Protein AF-A0A0N0PFU9-F1 (afdb_monomer_lite)

pLDDT: mean 84.18, std 17.74, range [24.88, 98.06]

Structure (mmCIF, N/CA/C/O backbone):
data_AF-A0A0N0PFU9-F1
#
_entry.id   AF-A0A0N0PFU9-F1
#
loop_
_atom_site.group_PDB
_atom_site.id
_atom_site.type_symbol
_atom_site.label_atom_id
_atom_site.label_alt_id
_atom_site.label_comp_id
_atom_site.label_asym_id
_atom_site.label_entity_id
_atom_site.label_seq_id
_atom_site.pdbx_PDB_ins_code
_atom_site.Cartn_x
_atom_site.Cartn_y
_atom_site.Cartn_z
_atom_site.occupancy
_atom_site.B_iso_or_equiv
_atom_site.auth_seq_id
_atom_site.auth_comp_id
_atom_site.auth_asym_id
_atom_site.auth_atom_id
_atom_site.pdbx_PDB_model_num
ATOM 1 N N . MET A 1 1 ? 21.823 -6.861 -12.339 1.00 48.03 1 MET A N 1
ATOM 2 C CA . MET A 1 1 ? 20.363 -6.671 -12.446 1.00 48.03 1 MET A CA 1
ATOM 3 C C . MET A 1 1 ? 19.992 -5.607 -11.435 1.00 48.03 1 MET A C 1
ATOM 5 O O . MET A 1 1 ? 20.350 -5.775 -10.276 1.00 48.03 1 MET A O 1
ATOM 9 N N . ALA A 1 2 ? 19.432 -4.480 -11.869 1.00 63.50 2 ALA A N 1
ATOM 10 C CA . ALA A 1 2 ? 19.060 -3.402 -10.959 1.00 63.50 2 ALA A CA 1
ATOM 11 C C . ALA A 1 2 ? 17.600 -3.610 -10.539 1.00 63.50 2 ALA A C 1
ATOM 13 O O . ALA A 1 2 ? 16.697 -3.494 -11.359 1.00 63.50 2 ALA A O 1
ATOM 14 N N . THR A 1 3 ? 17.376 -3.956 -9.276 1.00 76.25 3 THR A N 1
ATOM 15 C CA . THR A 1 3 ? 16.039 -4.047 -8.676 1.00 76.25 3 THR A CA 1
ATOM 16 C C . THR A 1 3 ? 15.774 -2.760 -7.914 1.00 76.25 3 THR A C 1
ATOM 18 O O . THR A 1 3 ? 16.594 -2.369 -7.078 1.00 76.25 3 THR A O 1
ATOM 21 N N . LEU A 1 4 ? 14.653 -2.097 -8.184 1.00 86.12 4 LEU A N 1
ATOM 22 C CA . LEU A 1 4 ? 14.274 -0.871 -7.489 1.00 86.12 4 LEU A CA 1
ATOM 23 C C . LEU A 1 4 ? 12.965 -1.096 -6.746 1.00 86.12 4 LEU A C 1
ATOM 25 O O . LEU A 1 4 ? 11.969 -1.493 -7.343 1.00 86.12 4 LEU A O 1
ATOM 29 N N . PHE A 1 5 ? 12.970 -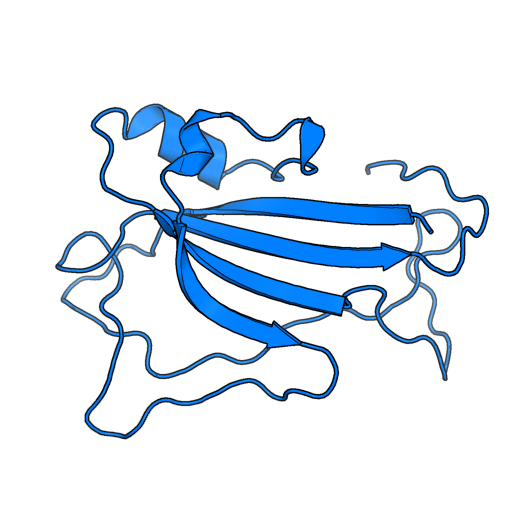0.797 -5.453 1.00 90.06 5 PHE A N 1
ATOM 30 C CA . PHE A 1 5 ? 11.766 -0.777 -4.635 1.00 90.06 5 PHE A CA 1
ATOM 31 C C . PHE A 1 5 ? 11.427 0.665 -4.313 1.00 90.06 5 PHE A C 1
ATOM 33 O O . PHE A 1 5 ? 12.299 1.421 -3.878 1.00 90.06 5 PHE A O 1
ATOM 40 N N . TRP A 1 6 ? 10.174 1.036 -4.523 1.00 93.56 6 TRP A N 1
ATOM 41 C CA . TRP A 1 6 ? 9.617 2.305 -4.081 1.00 93.56 6 TRP A CA 1
ATOM 42 C C . TRP A 1 6 ? 8.477 2.025 -3.113 1.00 93.56 6 TRP A C 1
ATOM 44 O O . TRP A 1 6 ? 7.598 1.214 -3.403 1.00 93.56 6 TRP A O 1
ATOM 54 N N . CYS A 1 7 ? 8.502 2.692 -1.967 1.00 95.81 7 CYS A N 1
ATOM 55 C CA . CYS A 1 7 ? 7.507 2.558 -0.920 1.00 95.81 7 CYS A CA 1
ATOM 56 C C . CYS A 1 7 ? 6.827 3.907 -0.687 1.00 95.81 7 CYS A C 1
ATOM 58 O O . CYS A 1 7 ? 7.510 4.926 -0.577 1.00 95.81 7 CYS A O 1
ATOM 60 N N . LYS A 1 8 ? 5.506 3.924 -0.504 1.00 96.75 8 LYS A N 1
ATOM 61 C CA . LYS A 1 8 ? 4.759 5.127 -0.106 1.00 96.75 8 LYS A CA 1
ATOM 62 C C . LYS A 1 8 ? 3.691 4.804 0.929 1.00 96.75 8 LYS A C 1
ATOM 64 O O . LYS A 1 8 ? 2.995 3.798 0.808 1.00 96.75 8 LYS A O 1
ATOM 69 N N . ILE A 1 9 ? 3.549 5.684 1.919 1.00 97.44 9 ILE A N 1
ATOM 70 C CA . ILE A 1 9 ? 2.459 5.622 2.892 1.00 97.44 9 ILE A CA 1
ATOM 71 C C . ILE A 1 9 ? 1.198 6.243 2.305 1.00 97.44 9 ILE A C 1
ATOM 73 O O . ILE A 1 9 ? 1.229 7.301 1.681 1.00 97.44 9 ILE A O 1
ATOM 77 N N . PHE A 1 10 ? 0.075 5.592 2.566 1.00 97.00 10 PHE A N 1
ATOM 78 C CA . PHE A 1 10 ? -1.261 6.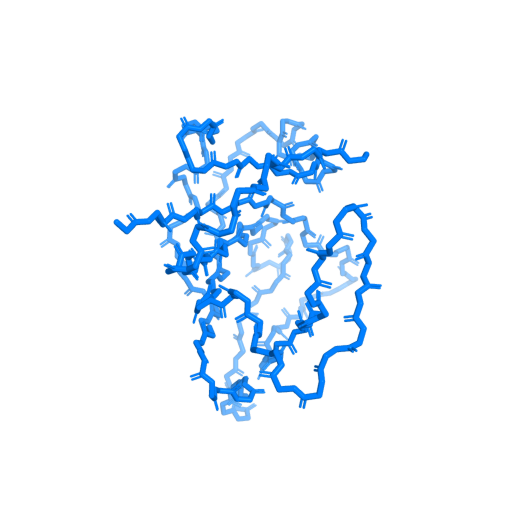071 2.274 1.00 97.00 10 PHE A CA 1
ATOM 79 C C . PHE A 1 10 ? -2.082 6.070 3.555 1.00 97.00 10 PHE A C 1
ATOM 81 O O . PHE A 1 10 ? -2.108 5.089 4.297 1.00 97.00 10 PHE A O 1
ATOM 88 N N . LYS A 1 11 ? -2.782 7.174 3.803 1.00 96.12 11 LYS A N 1
ATOM 89 C CA . LYS A 1 11 ? -3.770 7.255 4.874 1.00 96.12 11 LYS A CA 1
ATOM 90 C C . LYS A 1 11 ? -5.100 6.698 4.376 1.00 96.12 11 LYS A C 1
ATOM 92 O O . LYS A 1 11 ? -5.545 7.032 3.279 1.00 96.12 11 LYS A O 1
ATOM 97 N N . ALA A 1 12 ? -5.749 5.882 5.199 1.00 95.12 12 ALA A N 1
ATOM 98 C CA . ALA A 1 12 ? -7.109 5.436 4.947 1.00 95.12 12 ALA A CA 1
ATOM 99 C C . ALA A 1 12 ? -8.060 6.645 4.836 1.00 95.12 12 ALA A C 1
ATOM 101 O O . ALA A 1 12 ? -7.900 7.618 5.583 1.00 95.12 12 ALA A O 1
ATOM 102 N N . PRO A 1 13 ? -9.079 6.596 3.964 1.00 93.94 13 PRO A N 1
ATOM 103 C CA . PRO A 1 13 ? -10.068 7.660 3.893 1.00 93.94 13 PRO A CA 1
ATOM 104 C C . PRO A 1 13 ? -10.842 7.787 5.211 1.00 93.94 13 PRO A C 1
ATOM 106 O O . PRO A 1 13 ? -11.017 6.822 5.962 1.00 93.94 13 PRO A O 1
ATOM 109 N N . GLU A 1 14 ? -11.358 8.983 5.478 1.00 92.31 14 GLU A N 1
ATOM 110 C CA . GLU A 1 14 ? -12.288 9.185 6.583 1.00 92.31 14 GLU A CA 1
ATOM 111 C C . GLU A 1 14 ? -13.651 8.604 6.216 1.00 92.31 14 GLU A C 1
ATOM 113 O O . GLU A 1 14 ? -14.336 9.079 5.311 1.00 92.31 14 GLU A O 1
ATOM 118 N N . LEU A 1 15 ? -14.040 7.540 6.919 1.00 92.56 15 LEU A N 1
ATOM 119 C CA . LEU A 1 15 ? -15.266 6.809 6.633 1.00 92.56 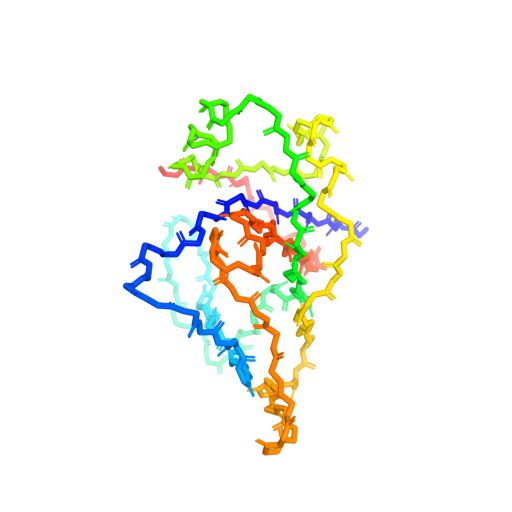15 LEU A CA 1
ATOM 120 C C . LEU A 1 15 ? -16.300 7.018 7.749 1.00 92.56 15 LEU A C 1
ATOM 122 O O . LEU A 1 15 ? -15.989 6.847 8.933 1.00 92.56 15 LEU A O 1
ATOM 126 N N . PRO A 1 16 ? -17.566 7.326 7.404 1.00 92.69 16 PRO A N 1
ATOM 127 C CA . PRO A 1 16 ? -18.605 7.647 8.384 1.00 92.69 16 PRO A CA 1
ATOM 128 C C . PRO A 1 16 ? -19.099 6.427 9.170 1.00 92.69 16 PRO A C 1
ATOM 130 O O . PRO A 1 16 ? -19.884 6.579 10.103 1.00 92.69 16 PRO A O 1
ATOM 133 N N . ARG A 1 17 ? -18.667 5.217 8.797 1.00 94.31 17 ARG A N 1
ATOM 134 C CA . ARG A 1 17 ? -18.946 3.929 9.451 1.00 94.31 17 ARG A CA 1
ATOM 135 C C . ARG A 1 17 ? -17.876 2.909 9.052 1.00 94.31 17 ARG A C 1
ATOM 137 O O . ARG A 1 17 ? -17.043 3.204 8.196 1.00 94.31 17 ARG A O 1
ATOM 144 N N . LYS A 1 18 ? -17.906 1.715 9.646 1.00 95.56 18 LYS A N 1
ATOM 145 C CA . LYS A 1 18 ? -17.018 0.609 9.259 1.00 95.56 18 LYS A CA 1
ATOM 146 C C . LYS A 1 18 ? -17.261 0.220 7.796 1.00 95.56 18 LYS A C 1
ATOM 148 O O . LYS A 1 18 ? -18.409 0.003 7.408 1.00 95.56 18 LYS A O 1
ATOM 153 N N . HIS A 1 19 ? -16.190 0.125 7.018 1.00 96.00 19 HIS A N 1
ATOM 154 C CA . HIS A 1 19 ? -16.195 -0.433 5.666 1.00 96.00 19 HIS A CA 1
ATOM 155 C C . HIS A 1 19 ? -15.132 -1.522 5.574 1.00 96.00 19 HIS A C 1
ATOM 157 O O . HIS A 1 19 ? -14.225 -1.577 6.406 1.00 96.00 19 HIS A O 1
ATOM 163 N N . HIS A 1 20 ? -15.259 -2.368 4.557 1.00 97.06 20 HIS A N 1
ATOM 164 C CA . HIS A 1 20 ? -14.272 -3.384 4.239 1.00 97.06 20 HIS A CA 1
ATOM 165 C C . HIS A 1 20 ? -13.853 -3.247 2.774 1.00 97.06 20 HIS A C 1
ATOM 167 O O . HIS A 1 20 ? -14.698 -2.997 1.913 1.00 97.06 20 HIS A O 1
ATOM 173 N N . MET A 1 21 ? -12.564 -3.415 2.500 1.00 96.12 21 MET A N 1
ATOM 174 C CA . MET A 1 21 ? -12.056 -3.703 1.167 1.00 96.12 21 MET A CA 1
ATOM 175 C C . MET A 1 21 ? -12.506 -5.117 0.787 1.00 96.12 21 MET A C 1
ATOM 177 O O . MET A 1 21 ? -12.319 -6.057 1.558 1.00 96.12 21 MET A O 1
ATOM 181 N N . VAL A 1 22 ? -13.129 -5.248 -0.382 1.00 97.75 22 VAL A N 1
ATOM 182 C CA . VAL A 1 22 ? -13.677 -6.518 -0.902 1.00 97.75 22 VAL A CA 1
ATOM 183 C C . VAL A 1 22 ? -12.906 -7.030 -2.120 1.00 97.75 22 VAL A C 1
ATOM 185 O O . VAL A 1 22 ? -13.253 -8.052 -2.696 1.00 97.75 22 VAL A O 1
ATOM 188 N N . GLY A 1 23 ? -11.871 -6.308 -2.536 1.00 96.69 23 GLY A N 1
ATOM 189 C CA . GLY A 1 23 ? -11.054 -6.627 -3.695 1.00 96.69 23 GLY A CA 1
ATOM 190 C C . GLY A 1 23 ? -10.225 -5.432 -4.143 1.00 96.69 23 GLY A C 1
ATOM 191 O O . GLY A 1 23 ? -10.342 -4.339 -3.581 1.00 96.69 23 GLY A O 1
ATOM 192 N N . TYR A 1 24 ? -9.396 -5.650 -5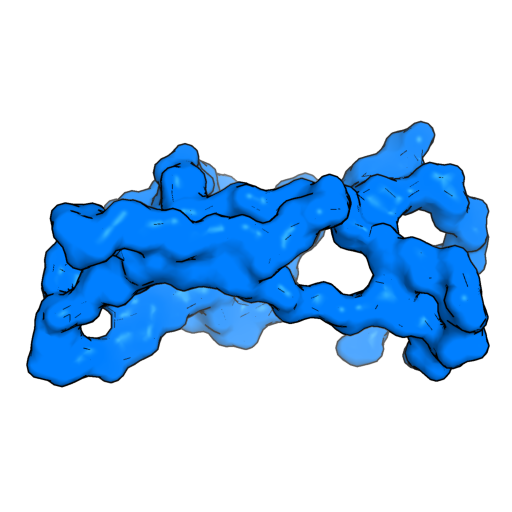.155 1.00 96.62 24 TYR A N 1
ATOM 193 C CA . TYR A 1 24 ? -8.532 -4.643 -5.756 1.00 96.62 24 TYR A CA 1
ATOM 194 C C . TYR A 1 24 ? -8.278 -4.952 -7.231 1.00 96.62 24 TYR A C 1
ATOM 196 O O . TYR A 1 24 ? -8.286 -6.107 -7.653 1.00 96.62 24 TYR A O 1
ATOM 204 N N . GLU A 1 25 ? -7.969 -3.906 -7.992 1.00 95.62 25 GLU A N 1
ATOM 205 C CA . GLU A 1 25 ? -7.463 -3.985 -9.361 1.00 95.62 25 GLU A CA 1
ATOM 206 C C . GLU A 1 25 ? -6.198 -3.117 -9.474 1.00 95.62 25 GLU A C 1
ATOM 208 O O . GLU A 1 25 ? -6.098 -2.081 -8.806 1.00 95.62 25 GLU A O 1
ATOM 213 N N . PRO A 1 26 ? -5.205 -3.519 -10.284 1.00 91.50 26 PRO A N 1
ATOM 214 C CA . PRO A 1 26 ? -3.994 -2.738 -10.486 1.00 91.50 26 PRO A CA 1
ATOM 215 C C . PRO A 1 26 ? -4.274 -1.503 -11.351 1.00 91.50 26 PRO A C 1
ATOM 217 O O . PRO A 1 26 ? -4.901 -1.592 -12.406 1.00 91.50 26 PRO A O 1
ATOM 220 N N . ILE A 1 27 ? -3.713 -0.358 -10.964 1.00 89.25 27 ILE A N 1
ATOM 221 C CA . ILE A 1 27 ? -3.654 0.831 -11.822 1.00 89.25 27 ILE A CA 1
ATOM 222 C C . ILE A 1 27 ? -2.191 1.057 -12.180 1.00 89.25 27 ILE A C 1
ATOM 224 O O . ILE A 1 27 ? -1.389 1.437 -11.330 1.00 89.25 27 ILE A O 1
ATOM 228 N N . ILE A 1 28 ? -1.838 0.790 -13.435 1.00 83.50 28 ILE A N 1
ATOM 229 C CA . ILE A 1 28 ? -0.460 0.873 -13.923 1.00 83.50 28 ILE A CA 1
ATOM 230 C C . ILE A 1 28 ? -0.444 1.736 -15.178 1.00 83.50 28 ILE A C 1
ATOM 232 O O . ILE A 1 28 ? -1.064 1.390 -16.183 1.00 83.50 28 ILE A O 1
ATOM 236 N N . ASP A 1 29 ? 0.300 2.839 -15.136 1.00 72.75 29 ASP A N 1
ATOM 237 C CA . ASP A 1 29 ? 0.667 3.576 -16.342 1.00 72.75 29 ASP A CA 1
ATOM 238 C C . ASP A 1 29 ? 1.942 2.953 -16.918 1.00 72.75 29 ASP A C 1
ATOM 240 O O . ASP A 1 29 ? 3.041 3.148 -16.406 1.00 72.75 29 ASP A O 1
ATOM 244 N N . SER A 1 30 ? 1.785 2.135 -17.956 1.00 65.56 30 SER A N 1
ATOM 245 C CA . SER A 1 30 ? 2.878 1.385 -18.576 1.00 65.56 30 SER A CA 1
ATOM 246 C C . SER A 1 30 ? 3.622 2.173 -19.654 1.00 65.56 30 SER A C 1
ATOM 248 O O . SER A 1 30 ? 4.367 1.578 -20.431 1.00 65.56 30 SER A O 1
ATOM 250 N N . ARG A 1 31 ? 3.393 3.488 -19.778 1.00 68.62 31 ARG A N 1
ATOM 251 C CA . ARG A 1 31 ? 4.057 4.292 -20.806 1.00 68.62 31 ARG A CA 1
ATOM 252 C C . ARG A 1 31 ? 5.548 4.424 -20.479 1.00 68.62 31 ARG A C 1
ATOM 254 O O . ARG A 1 31 ? 5.883 4.995 -19.441 1.00 68.62 31 ARG A O 1
ATOM 261 N N . PRO A 1 32 ? 6.457 3.961 -21.354 1.00 65.25 32 PRO A N 1
ATOM 262 C CA . PRO A 1 32 ? 7.880 4.179 -21.149 1.00 65.25 32 PRO A CA 1
ATOM 263 C C . PRO A 1 32 ? 8.185 5.676 -21.140 1.00 65.25 32 PRO A C 1
ATOM 265 O O . PRO A 1 32 ? 7.597 6.456 -21.894 1.00 65.25 32 PRO A O 1
ATOM 268 N N . ILE A 1 33 ? 9.133 6.079 -20.299 1.00 61.59 33 ILE A N 1
ATOM 269 C CA . ILE A 1 33 ? 9.639 7.449 -20.259 1.00 61.59 33 ILE A CA 1
ATOM 270 C C . ILE A 1 33 ? 10.961 7.487 -21.024 1.00 61.59 33 ILE A C 1
ATOM 272 O O . ILE A 1 33 ? 11.903 6.778 -20.679 1.00 61.59 33 ILE A O 1
ATOM 276 N N . LYS A 1 34 ? 11.052 8.338 -22.050 1.00 64.00 34 LYS A N 1
ATOM 277 C CA . LYS A 1 34 ? 12.318 8.676 -22.720 1.00 64.00 34 LYS A CA 1
ATOM 278 C C . LYS A 1 34 ? 12.555 10.171 -22.606 1.00 64.00 34 LYS A C 1
ATOM 280 O O . LYS A 1 34 ? 11.657 10.962 -22.886 1.00 64.00 34 LYS A O 1
ATOM 285 N N . ASN A 1 35 ? 13.760 10.562 -22.193 1.00 68.50 35 ASN A N 1
ATOM 286 C CA . ASN A 1 35 ? 14.143 11.966 -21.998 1.00 68.50 35 ASN A CA 1
ATOM 287 C C . ASN A 1 35 ? 13.141 12.745 -21.115 1.00 68.50 35 ASN A C 1
ATOM 289 O O . ASN A 1 35 ? 12.743 13.860 -21.452 1.00 68.50 35 ASN A O 1
ATOM 293 N N . GLY A 1 36 ? 12.672 12.127 -20.025 1.00 58.97 36 GLY A N 1
ATOM 294 C CA . GLY A 1 36 ? 11.720 12.738 -19.088 1.00 58.97 36 GLY A CA 1
ATOM 295 C C . GLY A 1 36 ? 10.289 12.905 -19.616 1.00 58.97 36 GLY A C 1
ATOM 296 O O . GLY A 1 36 ? 9.495 13.602 -18.992 1.00 58.97 36 GLY A O 1
ATOM 297 N N . ARG A 1 37 ? 9.932 12.302 -20.761 1.00 62.72 37 ARG A N 1
ATOM 298 C CA . ARG A 1 37 ? 8.576 12.371 -21.332 1.00 62.72 37 ARG A CA 1
ATOM 299 C C . ARG A 1 37 ? 7.987 10.980 -21.594 1.00 62.72 37 ARG A C 1
ATOM 301 O O . ARG A 1 37 ? 8.712 10.121 -22.098 1.00 62.72 37 ARG A O 1
ATOM 308 N N . PRO A 1 38 ? 6.684 10.760 -21.324 1.00 62.78 38 PRO A N 1
ATOM 309 C CA . PRO A 1 38 ? 5.998 9.535 -21.725 1.00 62.78 38 PRO A CA 1
ATOM 310 C C . PRO A 1 38 ? 5.987 9.397 -23.251 1.00 62.78 38 PRO A C 1
ATOM 312 O O . PRO A 1 38 ? 5.587 10.323 -23.960 1.00 62.78 38 PRO A O 1
ATOM 315 N N . VAL A 1 39 ? 6.391 8.238 -23.760 1.00 70.19 39 VAL A N 1
ATOM 316 C CA . VAL A 1 39 ? 6.325 7.885 -25.183 1.00 70.19 39 VAL A CA 1
ATOM 317 C C . VAL A 1 39 ? 5.392 6.700 -25.383 1.00 70.19 39 VAL A C 1
ATOM 319 O O . VAL A 1 39 ? 5.356 5.767 -24.588 1.00 70.19 39 VAL A O 1
ATOM 322 N N . LEU A 1 40 ? 4.619 6.738 -26.467 1.00 69.81 40 LEU A N 1
ATOM 323 C CA . LEU A 1 40 ? 3.817 5.601 -26.904 1.00 69.81 40 LEU A CA 1
ATOM 324 C C . LEU A 1 40 ? 4.708 4.635 -27.685 1.00 69.81 40 LEU A C 1
ATOM 326 O O . LEU A 1 40 ? 5.058 4.897 -28.834 1.00 69.81 40 LEU A O 1
ATOM 330 N N . GLU A 1 41 ? 5.036 3.498 -27.080 1.00 69.25 41 GLU A N 1
ATOM 331 C CA . GLU A 1 41 ? 5.676 2.378 -27.766 1.00 69.25 41 GLU A CA 1
ATOM 332 C C . GLU A 1 41 ? 4.728 1.183 -27.780 1.00 69.25 41 GLU A C 1
ATOM 334 O O . GLU A 1 41 ? 4.287 0.715 -26.733 1.00 69.25 41 GLU A O 1
ATOM 339 N N . LYS A 1 42 ? 4.413 0.677 -28.980 1.00 58.47 42 LYS A N 1
ATOM 340 C CA . LYS A 1 42 ? 3.366 -0.340 -29.191 1.00 58.47 42 LYS A CA 1
ATOM 341 C C . LYS A 1 42 ? 3.612 -1.685 -28.487 1.00 58.47 42 LYS A C 1
ATOM 343 O O . LYS A 1 42 ? 2.674 -2.463 -28.411 1.00 58.47 42 LYS A O 1
ATOM 348 N N . ASN A 1 43 ? 4.813 -1.930 -27.958 1.00 61.84 43 ASN A N 1
ATOM 349 C CA . ASN A 1 43 ? 5.207 -3.176 -27.291 1.00 61.84 43 ASN A CA 1
ATOM 350 C C . ASN A 1 43 ? 5.996 -2.942 -25.986 1.00 61.84 43 ASN A C 1
ATOM 352 O O . ASN A 1 43 ? 6.734 -3.826 -25.555 1.00 61.84 43 ASN A O 1
ATOM 356 N N . SER A 1 44 ? 5.912 -1.754 -25.378 1.00 63.38 44 SER A N 1
ATOM 357 C CA . SER A 1 44 ? 6.583 -1.530 -24.094 1.00 63.38 44 SER A CA 1
ATOM 358 C C . SER A 1 44 ? 5.765 -2.150 -22.962 1.00 63.38 44 SER A C 1
ATOM 360 O O . SER A 1 44 ? 4.573 -1.876 -22.818 1.00 63.38 44 SER A O 1
ATOM 362 N N . LEU A 1 45 ? 6.409 -3.023 -22.187 1.00 67.62 45 LEU A N 1
ATOM 363 C CA . LEU A 1 45 ? 5.865 -3.553 -20.942 1.00 67.62 45 LEU A CA 1
ATOM 364 C C . LEU A 1 45 ? 6.185 -2.580 -19.805 1.00 67.62 45 LEU A C 1
ATOM 366 O O . LEU A 1 45 ? 7.261 -1.981 -19.782 1.00 67.62 45 LEU A O 1
ATOM 370 N N . SER A 1 46 ? 5.255 -2.437 -18.857 1.00 76.00 46 SER A N 1
ATOM 371 C CA . SER A 1 46 ? 5.522 -1.674 -17.635 1.00 76.00 46 SER A CA 1
ATOM 372 C C . SER A 1 46 ? 6.738 -2.261 -16.910 1.00 76.00 46 SER A C 1
ATOM 374 O O . SER A 1 46 ? 6.817 -3.486 -16.798 1.00 76.00 46 SER A O 1
ATOM 376 N N . PRO A 1 47 ? 7.648 -1.433 -16.365 1.00 80.69 47 PRO A N 1
ATOM 377 C CA . PRO A 1 47 ? 8.742 -1.923 -15.529 1.00 80.69 47 PRO A CA 1
ATOM 378 C C . PRO A 1 47 ? 8.256 -2.442 -14.165 1.00 80.69 47 PRO A C 1
ATOM 380 O O . PRO A 1 47 ? 9.044 -3.010 -13.413 1.00 80.69 47 PRO A O 1
ATOM 383 N N . VAL A 1 48 ? 6.980 -2.234 -13.812 1.00 86.50 48 VAL A N 1
ATOM 384 C CA . VAL A 1 48 ? 6.387 -2.727 -12.563 1.00 86.50 48 VAL A CA 1
ATOM 385 C C . VAL A 1 48 ? 6.262 -4.251 -12.613 1.00 86.50 48 VAL A C 1
ATOM 387 O O . VAL A 1 48 ? 5.463 -4.796 -13.374 1.00 86.50 48 VAL A O 1
ATOM 390 N N . HIS A 1 49 ? 7.016 -4.936 -11.756 1.00 89.31 49 HIS A N 1
ATOM 391 C CA . HIS A 1 49 ? 7.045 -6.394 -11.678 1.00 89.31 49 HIS A CA 1
ATOM 392 C C . HIS A 1 49 ? 6.035 -6.941 -10.656 1.00 89.31 49 HIS A C 1
ATOM 394 O O . HIS A 1 49 ? 5.329 -7.916 -10.925 1.00 89.31 49 HIS A O 1
ATOM 400 N N . HIS A 1 50 ? 5.950 -6.333 -9.472 1.00 93.19 50 HIS A N 1
ATOM 401 C CA . HIS A 1 50 ? 4.907 -6.633 -8.489 1.00 93.19 50 HIS A CA 1
ATOM 402 C C . HIS A 1 50 ? 4.629 -5.430 -7.581 1.00 93.19 50 HIS A C 1
ATOM 404 O O . HIS A 1 50 ? 5.449 -4.519 -7.465 1.00 93.19 50 HIS A O 1
ATOM 410 N N . MET A 1 51 ? 3.461 -5.435 -6.945 1.00 95.62 51 MET A N 1
ATOM 411 C CA . MET A 1 51 ? 3.022 -4.438 -5.973 1.00 95.62 51 MET A CA 1
ATOM 412 C C . MET A 1 51 ? 2.438 -5.147 -4.757 1.00 95.62 51 MET A C 1
ATOM 414 O O . MET A 1 51 ? 1.684 -6.105 -4.920 1.00 95.62 51 MET A O 1
ATOM 418 N N . VAL A 1 52 ? 2.735 -4.666 -3.556 1.00 97.88 52 VAL A N 1
ATOM 419 C CA . VAL A 1 52 ? 2.159 -5.196 -2.316 1.00 97.88 52 VAL A CA 1
ATOM 420 C C . VAL A 1 52 ? 1.686 -4.040 -1.447 1.00 97.88 52 VAL A C 1
ATOM 422 O O . VAL A 1 52 ? 2.422 -3.080 -1.225 1.00 97.88 52 VAL A O 1
ATOM 425 N N . LEU A 1 53 ? 0.447 -4.123 -0.970 1.00 98.06 53 LEU A N 1
ATOM 426 C CA . LEU A 1 53 ? -0.114 -3.192 0.001 1.00 98.06 53 LEU A CA 1
ATOM 427 C C . LEU A 1 53 ? -0.082 -3.844 1.381 1.00 98.06 53 LEU A C 1
ATOM 429 O O . LEU A 1 53 ? -0.646 -4.923 1.565 1.00 98.06 53 LEU A O 1
ATOM 433 N N . TYR A 1 54 ? 0.540 -3.171 2.341 1.00 97.88 54 TYR A N 1
ATOM 434 C CA . TYR A 1 54 ? 0.653 -3.620 3.723 1.00 97.88 54 TYR A CA 1
ATOM 435 C C . TYR A 1 54 ? -0.173 -2.739 4.654 1.00 97.88 54 TYR A C 1
ATOM 437 O O . TYR A 1 54 ? -0.158 -1.518 4.514 1.00 97.88 54 TYR A O 1
ATOM 445 N N . GLU A 1 55 ? -0.828 -3.339 5.640 1.00 96.94 55 GLU A N 1
ATOM 446 C CA . GLU A 1 55 ? -1.326 -2.637 6.820 1.00 96.94 55 GLU A CA 1
ATOM 447 C C . GLU A 1 55 ? -0.169 -2.270 7.745 1.00 96.94 55 GLU A C 1
ATOM 449 O O . GLU A 1 55 ? 0.714 -3.089 8.016 1.00 96.94 55 GLU A O 1
ATOM 454 N N . CYS A 1 56 ? -0.207 -1.041 8.252 1.00 95.56 56 CYS A N 1
ATOM 455 C CA . CYS A 1 56 ? 0.669 -0.581 9.318 1.00 95.56 56 CYS A CA 1
ATOM 456 C C . CYS A 1 56 ? -0.010 -0.790 10.672 1.00 95.56 56 CYS A C 1
ATOM 458 O O . CYS A 1 56 ? -1.197 -0.487 10.830 1.00 95.56 56 CYS A O 1
ATOM 460 N N . ALA A 1 57 ? 0.746 -1.301 11.646 1.00 93.25 57 ALA A N 1
ATOM 461 C CA . ALA A 1 57 ? 0.290 -1.350 13.029 1.00 93.25 57 ALA A CA 1
ATOM 462 C C . ALA A 1 57 ? 0.031 0.066 13.582 1.00 93.25 57 ALA A C 1
ATOM 464 O O . ALA A 1 57 ? 0.491 1.062 13.021 1.00 93.25 57 ALA A O 1
ATOM 465 N N . GLU A 1 58 ? -0.721 0.156 14.678 1.00 87.75 58 GLU A N 1
ATOM 466 C CA . GLU A 1 58 ? -0.949 1.436 15.351 1.00 87.75 58 GLU A CA 1
ATOM 467 C C . GLU A 1 58 ? 0.347 1.972 15.968 1.00 87.75 58 GLU A C 1
ATOM 469 O O . GLU A 1 58 ? 1.101 1.236 16.606 1.00 87.75 58 GLU A O 1
ATOM 474 N N . ASP A 1 59 ? 0.563 3.274 15.804 1.00 84.00 59 ASP A N 1
ATOM 475 C CA . ASP A 1 59 ? 1.685 4.021 16.358 1.00 84.00 59 ASP A CA 1
ATOM 476 C C . ASP A 1 59 ? 1.143 5.303 17.016 1.00 84.00 59 ASP A C 1
ATOM 478 O O . ASP A 1 59 ? 0.233 5.930 16.463 1.00 84.00 59 ASP A O 1
ATOM 482 N N . PRO A 1 60 ? 1.631 5.691 18.208 1.00 80.25 60 PRO A N 1
ATOM 483 C CA . PRO A 1 60 ? 1.160 6.890 18.895 1.00 80.25 60 PRO A CA 1
ATOM 484 C C . PRO A 1 60 ? 1.515 8.210 18.186 1.00 80.25 60 PRO A C 1
ATOM 486 O O . PRO A 1 60 ? 0.842 9.213 18.438 1.00 80.25 60 PRO A O 1
ATOM 489 N N . ASP A 1 61 ? 2.531 8.253 17.317 1.00 86.69 61 ASP A N 1
ATOM 490 C CA . ASP A 1 61 ? 2.914 9.456 16.566 1.00 86.69 61 ASP A CA 1
ATOM 491 C C . ASP A 1 61 ? 2.078 9.629 15.290 1.00 86.69 61 ASP A C 1
ATOM 493 O O . ASP A 1 61 ? 2.566 9.593 14.159 1.00 86.69 61 ASP A O 1
ATOM 497 N N . ASP A 1 62 ? 0.781 9.879 15.467 1.00 85.81 62 ASP A N 1
ATOM 498 C CA . ASP A 1 62 ? -0.134 10.144 14.352 1.00 85.81 62 ASP A CA 1
ATOM 499 C C . ASP A 1 62 ? 0.377 11.294 13.450 1.00 85.81 62 ASP A C 1
ATOM 501 O O . ASP A 1 62 ? 0.080 11.318 12.254 1.00 85.81 62 ASP A O 1
ATOM 505 N N . TYR A 1 63 ? 1.145 12.256 13.977 1.00 91.12 63 TYR A N 1
ATOM 506 C CA . TYR A 1 63 ? 1.635 13.399 13.205 1.00 91.12 63 TYR A CA 1
ATOM 507 C C . TYR A 1 63 ? 2.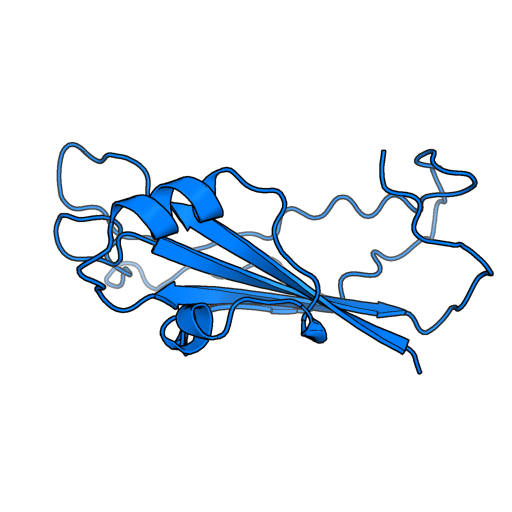624 12.971 12.113 1.00 91.12 63 TYR A C 1
ATOM 509 O O . TYR A 1 63 ? 2.399 13.294 10.942 1.00 91.12 63 TYR A O 1
ATOM 517 N N . ALA A 1 64 ? 3.663 12.204 12.459 1.00 94.00 64 ALA A N 1
ATOM 518 C CA . ALA A 1 64 ? 4.661 11.741 11.494 1.00 94.00 64 ALA A CA 1
ATOM 519 C C . ALA A 1 64 ? 4.031 10.915 10.360 1.00 94.00 64 ALA A C 1
ATOM 521 O O . ALA A 1 64 ? 4.300 11.158 9.180 1.00 94.00 64 ALA A O 1
ATOM 522 N N . TRP A 1 65 ? 3.109 10.008 10.694 1.00 95.12 65 TRP A N 1
ATOM 523 C CA . TRP A 1 65 ? 2.398 9.186 9.710 1.00 95.12 65 TRP A CA 1
ATOM 524 C C . TRP A 1 65 ? 1.516 10.006 8.766 1.00 95.12 65 TRP A C 1
ATOM 526 O O . TRP A 1 65 ? 1.467 9.735 7.561 1.00 95.12 65 TRP A O 1
ATOM 536 N N . ASN A 1 66 ? 0.854 11.050 9.277 1.00 95.19 66 ASN A N 1
ATOM 537 C CA . ASN A 1 66 ? 0.111 11.980 8.431 1.00 95.19 66 ASN A CA 1
ATOM 538 C C . ASN A 1 66 ? 1.041 12.724 7.458 1.00 95.19 66 ASN A C 1
ATOM 540 O O . ASN A 1 66 ? 0.680 12.862 6.289 1.00 95.19 66 ASN A O 1
ATOM 544 N N . GLU A 1 67 ? 2.222 13.165 7.891 1.00 95.88 67 GLU A N 1
ATOM 545 C CA . GLU A 1 67 ? 3.186 13.832 7.006 1.00 95.88 67 GLU A CA 1
ATOM 546 C C . GLU A 1 67 ? 3.759 12.876 5.951 1.00 95.88 67 GLU A C 1
ATOM 548 O O . GLU A 1 67 ? 3.740 13.193 4.760 1.00 95.88 67 GLU A O 1
ATOM 553 N N . TRP A 1 68 ? 4.155 11.658 6.334 1.00 95.62 68 TRP A N 1
ATOM 554 C CA . TRP A 1 68 ? 4.607 10.642 5.377 1.00 95.62 68 TRP A CA 1
ATOM 555 C C . TRP A 1 68 ? 3.540 10.282 4.344 1.00 95.62 68 TRP A C 1
ATOM 557 O O . TRP A 1 68 ? 3.874 10.077 3.177 1.00 95.62 68 TRP A O 1
ATOM 567 N N . SER A 1 69 ? 2.260 10.260 4.734 1.00 95.94 69 SER A N 1
ATOM 568 C CA . SER A 1 69 ? 1.157 9.975 3.806 1.00 95.94 69 SER A CA 1
ATOM 569 C C . SER A 1 69 ? 0.973 11.031 2.708 1.00 95.94 69 SER A C 1
ATOM 571 O O . SER A 1 69 ? 0.394 10.742 1.660 1.00 95.94 69 SER A O 1
ATOM 573 N N . LYS A 1 70 ? 1.468 12.255 2.933 1.00 96.44 70 LYS A N 1
ATOM 574 C CA . LYS A 1 70 ? 1.421 13.358 1.962 1.00 96.44 70 LYS A CA 1
ATOM 575 C C . LYS A 1 70 ? 2.641 13.383 1.039 1.00 96.44 70 LYS A C 1
ATOM 577 O O . LYS A 1 70 ? 2.564 13.990 -0.023 1.00 96.44 70 LYS A O 1
ATOM 582 N N . GLY A 1 71 ? 3.748 12.755 1.438 1.00 93.94 71 GLY A N 1
ATOM 583 C CA . GLY A 1 71 ? 5.005 12.761 0.689 1.00 93.94 71 GLY A CA 1
ATOM 584 C C . GLY A 1 71 ? 5.003 11.858 -0.549 1.00 93.94 71 GLY A C 1
ATOM 585 O O . GLY A 1 71 ? 4.084 11.071 -0.785 1.00 93.94 71 GLY A O 1
ATOM 586 N N . ASP A 1 72 ? 6.078 11.929 -1.332 1.00 92.81 72 ASP A N 1
ATOM 587 C CA . ASP A 1 72 ? 6.247 11.158 -2.577 1.00 92.81 72 ASP A CA 1
ATOM 588 C C . ASP A 1 72 ? 6.752 9.725 -2.365 1.00 92.81 72 ASP A C 1
ATOM 590 O O . ASP A 1 72 ? 6.930 8.977 -3.324 1.00 92.81 72 ASP A O 1
ATOM 594 N N . GLY A 1 73 ? 6.944 9.316 -1.111 1.00 93.56 73 GLY A N 1
ATOM 595 C CA . GLY A 1 73 ? 7.517 8.021 -0.767 1.00 93.56 73 GLY A CA 1
ATOM 596 C C . GLY A 1 73 ? 9.044 8.005 -0.820 1.00 93.56 73 GLY A C 1
ATOM 597 O O . GLY A 1 73 ? 9.702 9.024 -1.022 1.00 93.56 73 GLY A O 1
ATOM 598 N N . TYR A 1 74 ? 9.610 6.822 -0.612 1.00 90.88 74 TYR A N 1
ATOM 599 C CA . TYR A 1 74 ? 11.049 6.594 -0.562 1.00 90.88 74 TYR A CA 1
ATOM 600 C C . TYR A 1 74 ? 11.426 5.373 -1.385 1.00 90.88 74 TYR A C 1
ATOM 602 O O . TYR A 1 74 ? 10.693 4.387 -1.446 1.00 90.88 74 TYR A O 1
ATOM 610 N N . TYR A 1 75 ? 12.620 5.408 -1.967 1.00 89.69 75 TYR A N 1
ATOM 611 C CA . TYR A 1 75 ? 13.241 4.202 -2.496 1.00 89.69 75 TYR A CA 1
ATOM 612 C C . TYR A 1 75 ? 13.820 3.364 -1.355 1.00 89.69 75 TYR A C 1
ATOM 614 O O . TYR A 1 75 ? 14.325 3.926 -0.384 1.00 89.69 75 TYR A O 1
ATOM 622 N N . GLY A 1 76 ? 13.761 2.036 -1.484 1.00 80.94 76 GLY A N 1
ATOM 623 C CA . GLY A 1 76 ? 13.994 1.060 -0.409 1.00 80.94 76 GLY A CA 1
ATOM 624 C C . GLY A 1 76 ? 15.115 1.397 0.588 1.00 80.94 76 GLY A C 1
ATOM 625 O O . GLY A 1 76 ? 14.832 1.453 1.783 1.00 80.94 76 GLY A O 1
ATOM 626 N N . PRO A 1 77 ? 16.355 1.692 0.148 1.00 81.88 77 PRO A N 1
ATOM 627 C CA . PRO A 1 77 ? 17.467 1.993 1.059 1.00 81.88 77 PRO A CA 1
ATOM 628 C C . PRO A 1 77 ? 17.285 3.255 1.914 1.00 81.88 77 PRO A C 1
ATOM 630 O O . PRO A 1 77 ? 17.913 3.378 2.959 1.00 81.88 77 PRO A O 1
ATOM 633 N N . ASN A 1 78 ? 16.443 4.188 1.470 1.00 88.06 78 ASN A N 1
ATOM 634 C CA . ASN A 1 78 ? 16.203 5.477 2.118 1.00 88.06 78 ASN A CA 1
ATOM 635 C C . ASN A 1 78 ? 14.866 5.513 2.875 1.00 88.06 78 ASN A C 1
ATOM 637 O O . ASN A 1 78 ? 14.465 6.576 3.347 1.00 88.06 78 ASN A O 1
ATOM 641 N N . LYS A 1 79 ? 14.146 4.386 2.949 1.00 90.56 79 LYS A N 1
ATOM 642 C CA . LYS A 1 79 ? 12.872 4.298 3.665 1.00 90.56 79 LYS A CA 1
ATOM 643 C C . LYS A 1 79 ? 13.105 4.461 5.178 1.00 90.56 79 LYS A C 1
ATOM 645 O O . LYS A 1 79 ? 13.998 3.793 5.704 1.00 90.56 79 LYS A O 1
ATOM 650 N N . PRO A 1 80 ? 12.297 5.272 5.889 1.00 93.44 80 PRO A N 1
ATOM 651 C CA . PRO A 1 80 ? 12.353 5.354 7.346 1.00 93.44 80 PRO A CA 1
ATOM 652 C C . PRO A 1 80 ? 12.199 3.980 8.007 1.00 93.44 80 PRO A C 1
ATOM 654 O O . PRO A 1 80 ? 11.396 3.146 7.574 1.00 93.44 80 PRO A O 1
ATOM 657 N N . SER A 1 81 ? 12.968 3.747 9.069 1.00 92.75 81 SER A N 1
ATOM 658 C CA . SER A 1 81 ? 12.971 2.478 9.807 1.00 92.75 81 SER A CA 1
ATOM 659 C C . SER A 1 81 ? 11.633 2.185 10.491 1.00 92.75 81 SER A C 1
ATOM 661 O O . SER A 1 81 ? 11.224 1.035 10.612 1.00 92.75 81 SER A O 1
ATOM 663 N N . GLU A 1 82 ? 10.915 3.240 10.853 1.00 94.12 82 GLU A N 1
ATOM 664 C CA . GLU A 1 82 ? 9.607 3.267 11.492 1.00 94.12 82 GLU A CA 1
ATOM 665 C C . GLU A 1 82 ? 8.542 2.601 10.612 1.00 94.12 82 GLU A C 1
ATOM 667 O O . GLU A 1 82 ? 7.606 1.984 11.113 1.00 94.12 82 GLU A O 1
ATOM 672 N N . TRP A 1 83 ? 8.726 2.608 9.285 1.00 94.25 83 TRP A N 1
ATOM 673 C CA . TRP A 1 83 ? 7.812 1.936 8.358 1.00 94.25 83 TRP A CA 1
ATOM 674 C C . TRP A 1 83 ? 7.912 0.405 8.431 1.00 94.25 83 TRP A C 1
ATOM 676 O O . TRP A 1 83 ? 7.163 -0.288 7.746 1.00 94.25 83 TRP A O 1
ATOM 686 N N . ALA A 1 84 ? 8.826 -0.152 9.234 1.00 93.44 84 ALA A N 1
ATOM 687 C CA . ALA A 1 84 ? 8.907 -1.589 9.490 1.00 93.44 84 ALA A CA 1
ATOM 688 C C . ALA A 1 84 ? 7.660 -2.150 10.197 1.00 93.44 84 ALA A C 1
ATOM 690 O O . ALA A 1 84 ? 7.428 -3.355 10.130 1.00 93.44 84 ALA A O 1
ATOM 691 N N . ILE A 1 85 ? 6.831 -1.303 10.823 1.00 95.12 85 ILE A N 1
ATOM 692 C CA . ILE A 1 85 ? 5.552 -1.735 11.410 1.00 95.12 85 ILE A CA 1
ATOM 693 C C . ILE A 1 85 ? 4.478 -2.044 10.354 1.00 95.12 85 ILE A C 1
ATOM 695 O O . ILE A 1 85 ? 3.432 -2.607 10.677 1.00 95.12 85 ILE A O 1
ATOM 699 N N . CYS A 1 86 ? 4.723 -1.675 9.093 1.00 96.19 86 CYS A N 1
ATOM 700 C CA . CYS A 1 86 ? 3.899 -2.057 7.955 1.00 96.19 86 CYS A CA 1
ATOM 701 C C . CYS A 1 86 ? 4.358 -3.422 7.434 1.00 96.19 86 CYS A C 1
ATOM 703 O O . CYS A 1 86 ? 5.203 -3.500 6.542 1.00 96.19 86 CYS A O 1
ATOM 705 N N . ALA A 1 87 ? 3.830 -4.493 8.031 1.00 93.56 87 ALA A N 1
ATOM 706 C CA . ALA A 1 87 ? 4.305 -5.862 7.804 1.00 93.56 87 ALA A CA 1
ATOM 707 C C . ALA A 1 87 ? 3.211 -6.851 7.372 1.00 93.56 87 ALA A C 1
ATOM 709 O O . ALA A 1 87 ? 3.533 -7.952 6.927 1.00 93.56 87 ALA A O 1
ATOM 710 N N . THR A 1 88 ? 1.931 -6.484 7.475 1.00 96.00 88 THR A N 1
ATOM 711 C CA . THR A 1 88 ? 0.812 -7.389 7.168 1.00 96.00 88 THR A CA 1
ATOM 712 C C . THR A 1 88 ? 0.298 -7.129 5.751 1.00 96.00 88 THR A C 1
ATOM 714 O O . THR A 1 88 ? -0.348 -6.104 5.539 1.00 96.00 88 THR A O 1
ATOM 717 N N . PRO A 1 89 ? 0.564 -7.997 4.759 1.00 96.50 89 PRO A N 1
ATOM 718 C CA . PRO A 1 89 ? 0.078 -7.790 3.398 1.00 96.50 89 PRO A CA 1
ATOM 719 C C . PRO A 1 89 ? -1.441 -7.993 3.320 1.00 96.50 89 PRO A C 1
ATOM 721 O O . PRO A 1 89 ? -1.966 -8.986 3.820 1.00 96.50 89 PRO A O 1
ATOM 724 N N . VAL A 1 90 ? -2.136 -7.072 2.651 1.00 96.25 90 VAL A N 1
ATOM 725 C CA . VAL A 1 90 ? -3.598 -7.112 2.435 1.00 96.25 90 VAL A CA 1
ATOM 726 C C . VAL A 1 90 ? -4.005 -7.144 0.966 1.00 96.25 90 VAL A C 1
ATOM 728 O O . VAL A 1 90 ? -5.123 -7.540 0.648 1.00 96.25 90 VAL A O 1
ATOM 731 N N . ALA A 1 91 ? -3.103 -6.767 0.062 1.00 96.81 91 ALA A N 1
ATOM 732 C CA . ALA A 1 91 ? -3.265 -6.953 -1.375 1.00 96.81 91 ALA A CA 1
ATOM 733 C C . ALA A 1 91 ? -1.896 -7.198 -2.012 1.00 96.81 91 ALA A C 1
ATOM 735 O O . ALA A 1 91 ? -0.914 -6.556 -1.633 1.00 96.81 91 ALA A O 1
ATOM 736 N N . ALA A 1 92 ? -1.828 -8.103 -2.986 1.00 96.88 92 ALA A N 1
ATOM 737 C CA . ALA A 1 92 ? -0.594 -8.420 -3.692 1.00 96.88 92 ALA A CA 1
ATOM 738 C C . ALA A 1 92 ? -0.874 -8.632 -5.178 1.00 96.88 92 ALA A C 1
ATOM 740 O O . ALA A 1 92 ? -1.625 -9.514 -5.572 1.00 96.88 92 ALA A O 1
ATOM 741 N N . TRP A 1 93 ? -0.233 -7.839 -6.022 1.00 96.19 93 TRP A N 1
ATOM 742 C CA . TRP A 1 93 ? -0.351 -7.935 -7.466 1.00 96.19 93 TRP A CA 1
ATOM 743 C C . TRP A 1 93 ? 1.001 -8.282 -8.084 1.00 96.19 93 TRP A C 1
ATOM 745 O O . TRP A 1 93 ? 2.034 -7.767 -7.664 1.00 96.19 93 TRP A O 1
ATOM 755 N N . ALA A 1 94 ? 0.998 -9.104 -9.128 1.00 91.88 94 ALA A N 1
ATOM 756 C CA . ALA A 1 94 ? 2.166 -9.374 -9.959 1.00 91.88 94 ALA A CA 1
ATOM 757 C C . ALA A 1 94 ? 1.775 -9.371 -11.440 1.00 91.88 94 ALA A C 1
ATOM 759 O O . ALA A 1 94 ? 0.590 -9.490 -11.775 1.00 91.88 94 ALA A O 1
ATOM 760 N N . MET A 1 95 ? 2.771 -9.254 -12.324 1.00 88.50 95 MET A N 1
ATOM 761 C CA . MET A 1 95 ? 2.567 -9.247 -13.777 1.00 88.50 95 MET A CA 1
ATOM 762 C C . MET A 1 95 ? 1.599 -10.346 -14.240 1.00 88.50 95 MET A C 1
ATOM 764 O O . MET A 1 95 ? 1.729 -11.513 -13.878 1.00 88.50 95 MET A O 1
ATOM 768 N N . GLY A 1 96 ? 0.626 -9.960 -15.069 1.00 86.69 96 GLY A N 1
ATOM 769 C CA . GLY A 1 96 ? -0.398 -10.859 -15.610 1.00 86.69 96 GLY A CA 1
ATOM 770 C C . GLY A 1 96 ? -1.648 -11.018 -14.737 1.00 86.69 96 GLY A C 1
ATOM 771 O O . GLY A 1 96 ? -2.675 -11.463 -15.249 1.00 86.69 96 GLY A O 1
ATOM 772 N N . SER A 1 97 ? -1.614 -10.610 -13.463 1.00 90.75 97 SER A N 1
ATOM 773 C CA . SER A 1 97 ? -2.817 -10.559 -12.627 1.00 90.75 97 SER A CA 1
ATOM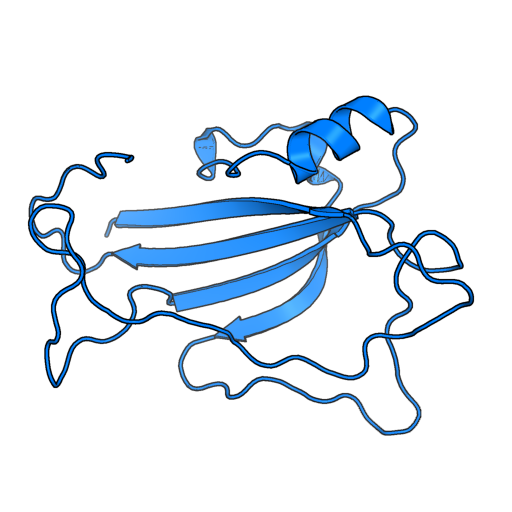 774 C C . SER A 1 97 ? -3.737 -9.409 -13.053 1.00 90.75 97 SER A C 1
ATOM 776 O O . SER A 1 97 ? -3.280 -8.339 -13.458 1.00 90.75 97 SER A O 1
ATOM 778 N N . LYS A 1 98 ? -5.052 -9.614 -12.933 1.00 91.31 98 LYS A N 1
ATOM 779 C CA . LYS A 1 98 ? -6.068 -8.565 -13.128 1.00 91.31 98 LYS A CA 1
ATOM 780 C C . LYS A 1 98 ? -6.491 -7.899 -11.817 1.00 91.31 98 LYS A C 1
ATOM 782 O O . LYS A 1 98 ? -7.324 -7.006 -11.846 1.00 91.31 98 LYS A O 1
ATOM 787 N N . GLY A 1 99 ? -5.913 -8.322 -10.694 1.00 93.81 99 GLY A N 1
ATOM 788 C CA . GLY A 1 99 ? -6.453 -8.050 -9.369 1.00 93.81 99 GLY A CA 1
ATOM 789 C C . GLY A 1 99 ? -7.203 -9.254 -8.810 1.00 93.81 99 GLY A C 1
ATOM 790 O O . GLY A 1 99 ? -7.225 -10.329 -9.415 1.00 93.81 99 GLY A O 1
ATOM 791 N N . GLU A 1 100 ? -7.798 -9.069 -7.642 1.00 95.12 100 GLU A N 1
ATOM 792 C CA . GLU A 1 100 ? -8.475 -10.123 -6.894 1.00 95.12 100 GLU A CA 1
ATOM 793 C C . GLU A 1 100 ? -9.693 -9.546 -6.178 1.00 95.12 100 GLU A C 1
ATOM 795 O O . GLU A 1 100 ? -9.638 -8.452 -5.618 1.00 95.12 100 GLU A O 1
ATOM 800 N N . PHE A 1 101 ? -10.788 -10.303 -6.182 1.00 96.88 101 PHE A N 1
ATOM 801 C CA . PHE A 1 101 ? -11.983 -10.011 -5.401 1.00 96.88 101 PHE A CA 1
ATOM 802 C C . PHE A 1 101 ? -12.185 -11.120 -4.379 1.00 96.88 101 PHE A C 1
ATOM 804 O O . PHE A 1 101 ? -12.084 -12.306 -4.699 1.00 96.88 101 PHE A O 1
ATOM 811 N N . LEU A 1 102 ? -12.457 -10.716 -3.144 1.00 96.69 102 LEU A N 1
ATOM 812 C CA . LEU A 1 102 ? -12.678 -11.617 -2.027 1.00 96.69 102 LEU A CA 1
ATOM 813 C C . LEU A 1 102 ? -14.049 -12.302 -2.163 1.00 96.69 102 LEU A C 1
ATOM 815 O O . LEU A 1 102 ? -14.952 -11.760 -2.810 1.00 96.69 102 LEU A O 1
ATOM 819 N N . PRO A 1 103 ? -14.237 -13.483 -1.547 1.00 97.38 103 PRO A N 1
ATOM 820 C CA . PRO A 1 103 ? -15.551 -14.111 -1.459 1.00 97.38 103 PRO A CA 1
ATOM 821 C C . PRO A 1 103 ? -16.599 -13.164 -0.859 1.00 97.38 103 PRO A C 1
ATOM 823 O O . PRO A 1 103 ? -16.277 -12.324 -0.024 1.00 97.38 103 PRO A O 1
ATOM 826 N N . GLU A 1 104 ? -17.869 -13.345 -1.226 1.00 96.31 104 GLU A N 1
ATOM 827 C CA . GLU A 1 104 ? -18.978 -12.441 -0.865 1.00 96.31 104 GLU A CA 1
ATOM 828 C C . GLU A 1 104 ? -19.113 -12.182 0.648 1.00 96.31 104 GLU A C 1
ATOM 830 O O . GLU A 1 104 ? -19.545 -11.115 1.080 1.00 96.31 104 GLU A O 1
ATOM 835 N N . ASN A 1 105 ? -18.710 -13.150 1.468 1.00 96.75 105 ASN A N 1
ATOM 836 C CA . ASN A 1 105 ? -18.772 -13.094 2.924 1.00 96.75 105 ASN A CA 1
ATOM 837 C C . ASN A 1 105 ? -17.454 -12.657 3.596 1.00 96.75 105 ASN A C 1
ATOM 839 O O . ASN A 1 105 ? -17.327 -12.796 4.814 1.00 96.75 105 ASN A O 1
ATOM 843 N N . VAL A 1 106 ? -16.470 -12.176 2.833 1.00 96.69 106 VAL A N 1
ATOM 844 C CA . VAL A 1 106 ? -15.135 -11.800 3.317 1.00 96.69 106 VAL A CA 1
ATOM 845 C C . VAL A 1 106 ? -14.835 -10.346 2.963 1.00 96.69 106 VAL A C 1
ATOM 847 O O . VAL A 1 106 ? -15.117 -9.871 1.868 1.00 96.69 106 VAL A O 1
ATOM 850 N N . GLY A 1 107 ? -14.221 -9.626 3.899 1.00 96.25 107 GLY A N 1
ATOM 851 C CA . GLY A 1 107 ? -13.737 -8.275 3.659 1.00 96.25 107 GLY A CA 1
ATOM 852 C C . GLY A 1 107 ? -12.697 -7.862 4.689 1.00 96.25 107 GLY A C 1
ATOM 853 O O . GLY A 1 107 ? -12.771 -8.259 5.853 1.00 96.25 107 GLY A O 1
ATOM 854 N N . ILE A 1 108 ? -11.741 -7.044 4.260 1.00 96.06 108 ILE A N 1
ATOM 855 C CA . ILE A 1 108 ? -10.653 -6.538 5.102 1.00 96.06 108 ILE A CA 1
ATOM 856 C C . ILE A 1 108 ? -11.064 -5.163 5.631 1.00 96.06 108 ILE A C 1
ATOM 858 O O . ILE A 1 108 ? -11.340 -4.276 4.823 1.00 96.06 108 ILE A O 1
ATOM 862 N N . PRO A 1 109 ? -11.198 -4.958 6.950 1.00 96.06 109 PRO A N 1
ATOM 863 C CA . PRO A 1 109 ? -11.700 -3.697 7.480 1.00 96.06 109 PRO A CA 1
ATOM 864 C C . PRO A 1 109 ? -10.705 -2.564 7.226 1.00 96.06 109 PRO A C 1
ATOM 866 O O . PRO A 1 109 ? -9.506 -2.754 7.373 1.00 96.06 109 PRO A O 1
ATOM 869 N N . ILE A 1 110 ? -11.201 -1.369 6.891 1.00 95.06 110 ILE A N 1
ATOM 870 C CA . ILE A 1 110 ? -10.342 -0.215 6.585 1.00 95.06 110 ILE A CA 1
ATOM 871 C C . ILE A 1 110 ? -10.666 1.013 7.442 1.00 95.06 110 ILE A C 1
ATOM 873 O O . ILE A 1 110 ? -11.830 1.309 7.735 1.00 95.06 110 ILE A O 1
ATOM 877 N N . GLY A 1 111 ? -9.618 1.759 7.797 1.00 91.56 111 GLY A N 1
ATOM 878 C CA . GLY A 1 111 ? -9.690 3.010 8.548 1.00 91.56 111 GLY A CA 1
ATOM 879 C C . GLY A 1 111 ? -9.930 2.832 10.049 1.00 91.56 111 GLY A C 1
ATOM 880 O O . GLY A 1 111 ? -10.261 1.750 10.526 1.00 91.56 111 GLY A O 1
ATOM 881 N N . LYS A 1 112 ? -9.841 3.946 10.793 1.00 84.62 112 LYS A N 1
ATOM 882 C CA . LYS A 1 112 ? -9.887 4.021 12.273 1.00 84.62 112 LYS A CA 1
ATOM 883 C C . LYS A 1 112 ? -11.067 3.307 12.952 1.00 84.62 112 LYS A C 1
ATOM 885 O O . LYS A 1 112 ? -11.058 3.108 14.160 1.00 84.62 112 LYS A O 1
ATOM 890 N N . ARG A 1 113 ? -12.115 2.931 12.213 1.00 86.56 113 ARG A N 1
ATOM 891 C CA . ARG A 1 113 ? -13.296 2.223 12.735 1.00 86.56 113 ARG A CA 1
ATOM 892 C C . ARG A 1 113 ? -13.196 0.715 12.503 1.00 86.56 113 ARG A C 1
ATOM 894 O O . ARG A 1 113 ? -14.107 0.107 11.938 1.00 86.56 113 ARG A O 1
ATOM 901 N N . GLY A 1 114 ? -12.096 0.128 12.973 1.00 85.88 114 GLY A N 1
ATOM 902 C CA . GLY A 1 114 ? -11.886 -1.319 13.030 1.00 85.88 114 GLY A CA 1
ATOM 903 C C . GLY A 1 114 ? -10.936 -1.905 11.987 1.00 85.88 114 GLY A C 1
ATOM 904 O O . GLY A 1 114 ? -10.921 -3.125 11.866 1.00 85.88 114 GLY A O 1
ATOM 905 N N . GLY A 1 115 ? -10.200 -1.075 11.244 1.00 92.50 115 GLY A N 1
ATOM 906 C CA . GLY A 1 115 ? -9.110 -1.474 10.349 1.00 92.50 115 GLY A CA 1
ATOM 907 C C . GLY A 1 115 ? -7.868 -0.599 10.538 1.00 92.50 115 GLY A C 1
ATOM 908 O O . GLY A 1 115 ? -7.840 0.257 11.425 1.00 92.50 115 GLY A O 1
ATOM 909 N N . ALA A 1 116 ? -6.857 -0.769 9.683 1.00 94.44 116 ALA A N 1
ATOM 910 C CA . ALA A 1 116 ? -5.647 0.050 9.754 1.00 94.44 116 ALA A CA 1
ATOM 911 C C . ALA A 1 116 ? -5.894 1.490 9.265 1.00 94.44 116 ALA A C 1
ATOM 913 O O . ALA A 1 116 ? -6.647 1.728 8.310 1.00 94.44 116 ALA A O 1
ATOM 914 N N . SER A 1 117 ? -5.241 2.454 9.923 1.00 94.69 117 SER A N 1
ATOM 915 C CA . SER A 1 117 ? -5.292 3.884 9.570 1.00 94.69 117 SER A CA 1
ATOM 916 C C . SER A 1 117 ? -4.332 4.255 8.447 1.00 94.69 117 SER A C 1
ATOM 918 O O . SER A 1 117 ? -4.607 5.187 7.690 1.00 94.69 117 SER A O 1
ATOM 920 N N . PHE A 1 118 ? -3.221 3.531 8.346 1.00 96.56 118 PHE A N 1
ATOM 921 C CA . PHE A 1 118 ? -2.169 3.758 7.371 1.00 96.56 118 PHE A CA 1
ATOM 922 C C . PHE A 1 118 ? -1.799 2.445 6.696 1.00 96.56 118 PHE A C 1
ATOM 924 O O . PHE A 1 118 ? -1.853 1.375 7.304 1.00 96.56 118 PHE A O 1
ATOM 931 N N . TYR A 1 119 ? -1.426 2.560 5.430 1.00 97.44 119 TYR A N 1
ATOM 932 C CA . TYR A 1 119 ? -0.992 1.458 4.593 1.00 97.44 119 TYR A CA 1
ATOM 933 C C . TYR A 1 119 ? 0.300 1.850 3.895 1.00 97.44 119 TYR A C 1
ATOM 935 O O . TYR A 1 119 ? 0.469 3.007 3.514 1.00 97.44 119 TYR A O 1
ATOM 943 N N . MET A 1 120 ? 1.189 0.892 3.679 1.00 97.69 120 MET A N 1
ATOM 944 C CA . MET A 1 120 ? 2.377 1.080 2.856 1.00 97.69 120 MET A CA 1
ATOM 945 C C . MET A 1 120 ? 2.185 0.339 1.539 1.00 97.69 120 MET A C 1
ATOM 947 O O . MET A 1 120 ? 2.007 -0.876 1.538 1.00 97.69 120 MET A O 1
ATOM 951 N N . LEU A 1 121 ? 2.244 1.056 0.421 1.00 97.88 121 LEU A N 1
ATOM 952 C CA . LEU A 1 121 ? 2.371 0.441 -0.894 1.00 97.88 121 LEU A CA 1
ATOM 953 C C . LEU A 1 121 ? 3.852 0.275 -1.206 1.00 97.88 121 LEU A C 1
ATOM 955 O O . LEU A 1 121 ? 4.587 1.259 -1.206 1.00 97.88 121 LEU A O 1
ATOM 959 N N . GLU A 1 122 ? 4.269 -0.945 -1.499 1.00 96.44 122 GLU A N 1
ATOM 960 C CA . GLU A 1 122 ? 5.581 -1.274 -2.036 1.00 96.44 122 GLU A CA 1
ATOM 961 C C . GLU A 1 122 ? 5.437 -1.678 -3.501 1.00 96.44 122 GLU A C 1
ATOM 963 O O . GLU A 1 122 ? 4.618 -2.528 -3.847 1.00 96.44 122 GLU A O 1
ATOM 968 N N . VAL A 1 123 ? 6.237 -1.063 -4.365 1.00 93.81 123 VAL A N 1
ATOM 969 C CA . VAL A 1 123 ? 6.288 -1.358 -5.794 1.00 93.81 123 VAL A CA 1
ATOM 970 C C . VAL A 1 123 ? 7.693 -1.816 -6.137 1.00 93.81 123 VAL A C 1
ATOM 972 O O . VAL A 1 123 ? 8.658 -1.070 -5.955 1.00 93.81 123 VAL A O 1
ATOM 975 N N . HIS A 1 124 ? 7.797 -3.034 -6.656 1.00 91.56 124 HIS A N 1
ATOM 976 C CA . HIS A 1 124 ? 9.033 -3.568 -7.200 1.00 91.56 124 HIS A CA 1
ATOM 977 C C . HIS A 1 124 ? 9.074 -3.342 -8.705 1.00 91.56 124 HIS A C 1
ATOM 979 O O . HIS A 1 124 ? 8.227 -3.846 -9.450 1.00 91.56 124 HIS A O 1
ATOM 985 N N . TYR A 1 125 ? 10.092 -2.614 -9.144 1.00 86.81 125 TYR A N 1
ATOM 986 C CA . TYR A 1 125 ? 10.422 -2.431 -10.545 1.00 86.81 125 TYR A CA 1
ATOM 987 C C . TYR A 1 125 ? 11.565 -3.364 -10.933 1.00 86.81 125 TYR A C 1
ATOM 989 O O . TYR A 1 125 ? 12.640 -3.323 -10.324 1.00 86.81 125 TYR A O 1
ATOM 997 N N . ASP A 1 126 ? 11.343 -4.162 -11.976 1.00 81.12 126 ASP A N 1
ATOM 998 C CA . ASP A 1 126 ? 12.395 -4.971 -12.581 1.00 81.12 126 ASP A CA 1
ATOM 999 C C . ASP A 1 126 ? 13.044 -4.179 -13.718 1.00 81.12 126 ASP A C 1
ATOM 1001 O O . ASP A 1 126 ? 12.493 -4.036 -14.811 1.00 81.12 126 ASP A O 1
ATOM 1005 N N . ASN A 1 127 ? 14.219 -3.612 -13.443 1.00 64.69 127 ASN A N 1
ATOM 1006 C CA . ASN A 1 127 ? 14.967 -2.833 -14.417 1.00 64.69 127 ASN A CA 1
ATOM 1007 C C . ASN A 1 127 ? 16.047 -3.701 -15.082 1.00 64.69 127 ASN A C 1
ATOM 1009 O O . ASN A 1 127 ? 17.251 -3.533 -14.855 1.00 64.69 127 ASN A O 1
ATOM 1013 N N . GLN A 1 128 ? 15.617 -4.671 -15.896 1.00 55.91 128 GLN A N 1
ATOM 1014 C CA . GLN A 1 128 ? 16.540 -5.501 -16.686 1.00 55.91 128 GLN A CA 1
ATOM 1015 C C . GLN A 1 128 ? 17.207 -4.707 -17.815 1.00 55.91 128 GLN A C 1
ATOM 1017 O O . GLN A 1 128 ? 18.345 -4.993 -18.190 1.00 55.91 128 GLN A O 1
ATOM 1022 N N . ALA A 1 129 ? 16.526 -3.683 -18.329 1.00 49.28 129 ALA A N 1
ATOM 1023 C CA . ALA A 1 129 ? 17.041 -2.785 -19.345 1.00 49.28 129 ALA A CA 1
ATOM 1024 C C . ALA A 1 129 ? 17.583 -1.518 -18.675 1.00 49.28 129 ALA A C 1
ATOM 1026 O O . ALA A 1 129 ? 16.901 -0.499 -18.632 1.00 49.28 129 ALA A O 1
ATOM 1027 N N . LEU A 1 130 ? 18.826 -1.563 -18.184 1.00 44.03 130 LEU A N 1
ATOM 1028 C CA . LEU A 1 130 ? 19.620 -0.353 -17.939 1.00 44.03 130 LEU A CA 1
ATOM 1029 C C . LEU A 1 130 ? 19.816 0.387 -19.276 1.00 44.03 130 LEU A C 1
ATOM 1031 O O . LEU A 1 130 ? 20.888 0.364 -19.872 1.00 44.03 130 LEU A O 1
ATOM 1035 N N . HIS A 1 131 ? 18.767 1.025 -19.783 1.00 39.72 131 HIS A N 1
ATOM 1036 C CA . HIS A 1 131 ? 18.921 2.157 -20.667 1.00 39.72 131 HIS A CA 1
ATOM 1037 C C . HIS A 1 131 ? 19.420 3.279 -19.773 1.00 39.72 131 HIS A C 1
ATOM 1039 O O . HIS A 1 131 ? 18.727 3.670 -18.837 1.00 39.72 131 HIS A O 1
ATOM 1045 N N . GLU A 1 132 ? 20.655 3.713 -20.016 1.00 37.62 132 GLU A N 1
ATOM 1046 C CA . GLU A 1 132 ? 21.268 4.902 -19.429 1.00 37.62 132 GLU A CA 1
ATOM 1047 C C . GLU A 1 132 ? 20.225 6.017 -19.294 1.00 37.62 132 GLU A C 1
ATOM 1049 O O . GLU A 1 132 ? 19.819 6.662 -20.258 1.00 37.62 132 GLU A O 1
ATOM 1054 N N . GLY A 1 133 ? 19.720 6.170 -18.082 1.00 34.97 133 GLY A N 1
ATOM 1055 C CA . GLY A 1 133 ? 18.551 6.974 -17.802 1.00 34.97 133 GLY A CA 1
ATOM 1056 C C . GLY A 1 133 ? 18.578 7.276 -16.328 1.00 34.97 133 GLY A C 1
ATOM 1057 O O . GLY A 1 133 ? 17.961 6.588 -15.522 1.00 34.97 133 GLY A O 1
ATOM 1058 N N . THR A 1 134 ? 19.375 8.275 -15.970 1.00 32.72 134 THR A N 1
ATOM 1059 C CA . THR A 1 134 ? 19.312 8.932 -14.672 1.00 32.72 134 THR A CA 1
ATOM 1060 C C . THR A 1 134 ? 17.838 9.201 -14.364 1.00 32.72 134 THR A C 1
ATOM 1062 O O . THR A 1 134 ? 17.176 9.902 -15.129 1.00 32.72 134 THR A O 1
ATOM 1065 N N . CYS A 1 135 ? 17.306 8.625 -13.281 1.00 33.94 135 CYS A N 1
ATOM 1066 C CA . CYS A 1 135 ? 15.998 9.014 -12.756 1.00 33.94 135 CYS A CA 1
ATOM 1067 C C . CYS A 1 135 ? 16.096 10.469 -12.287 1.00 33.94 135 CYS A C 1
ATOM 1069 O O . CYS A 1 135 ? 16.430 10.748 -11.138 1.00 33.94 135 CYS A O 1
ATOM 1071 N N . SER A 1 136 ? 15.863 11.406 -13.200 1.00 24.88 136 SER A N 1
ATOM 1072 C CA . SER A 1 136 ? 15.590 12.793 -12.864 1.00 24.88 136 SER A CA 1
ATOM 1073 C C . SER A 1 136 ? 14.142 12.873 -12.393 1.00 24.88 136 SER A C 1
ATOM 1075 O O . SER A 1 136 ? 13.217 12.604 -13.158 1.00 24.88 136 SER A O 1
ATOM 1077 N N . VAL A 1 137 ? 13.974 13.198 -11.116 1.00 31.53 137 VAL A N 1
ATOM 1078 C CA . VAL A 1 137 ? 12.692 13.581 -10.518 1.00 31.53 137 VAL A CA 1
ATOM 1079 C C . VAL A 1 137 ? 12.292 14.935 -11.121 1.00 31.53 137 VAL A C 1
ATOM 1081 O O . VAL A 1 137 ? 13.135 15.834 -11.180 1.00 31.53 137 VAL A O 1
ATOM 1084 N N . ILE A 1 138 ? 11.056 15.047 -11.625 1.00 29.38 138 ILE A N 1
ATOM 1085 C CA . ILE A 1 138 ? 10.414 16.335 -11.955 1.00 29.38 138 ILE A CA 1
ATOM 1086 C C . ILE A 1 138 ? 9.785 16.872 -10.677 1.00 29.38 138 ILE A C 1
ATOM 1088 O O . ILE A 1 138 ? 9.125 16.054 -10.000 1.00 29.38 138 ILE A O 1
#

Organism: Papilio machaon (NCBI:txid76193)

Radius of gyration: 16.8 Å; chains: 1; bounding box: 40×30×48 Å

Foldseek 3Di:
DDKKKWKAKAFFDDDPAKDFAFKDFDDDDQFDDDPNHGDDDPDGGRLFFKKWKFFADDDPPPPVSVVRNPDPTDIDVPHDPNCVSRDHTDFMDGPPDGIDGHPPPDGAITDPNPHGRMMMMMTMGNCPPPPVDPPDDD

InterPro domains:
  IPR000323 Copper type II, ascorbate-dependent monooxygenase, N-terminal [PF01082] (2-130)
  IPR000945 Dopamine beta-hydroxylase-like [PTHR10157] (2-133)
  IPR008977 PHM/PNGase F domain superfamily [SSF49742] (3-130)
  IPR036939 Copper type II, ascorbate-dependent monooxygenase, N-terminal domain superfamily [G3DSA:2.60.120.310] (1-136)

Secondary structure (DSSP, 8-state):
-EEEEEEEEEEPP--SS-EEE-EE------PPEETTEE---TTPPPSEEEEEEEEEPP-S-HHHHHHHHHS--EEGGGS-GGGGGEEEEEEEEETT---EE--TT--EEESTTTSBSEEEEEEEEEE----S------

Sequence (138 aa):
MATLFWCKIFKAPELPRKHHMVGYEPIIDSRPIKNGRPVLEKNSLSPVHHMVLYECAEDPDDYAWNEWSKGDGYYGPNKPSEWAICATPVAAWAMGSKGEFLPENVGIPIGKRGGASFYMLEVHYDNQALHEGTCSVI